Protein AF-A0ABD5V3I2-F1 (afdb_monomer_lite)

Secondary structure (DSSP, 8-state):
-HHHHHHHHHHHHHHHHHHHHHS-TTT-HHHHHHHHHHHHHHHHHHHHHHHHHS--TT----HHHHHHHHHHHHHHHHHHHHHH-TT--THHHHHHHHHHHHHHHHHHHHHHHHHTTTT---TTTTTTT--

Structure (mmCIF, N/CA/C/O backbone):
data_AF-A0ABD5V3I2-F1
#
_entry.id   AF-A0ABD5V3I2-F1
#
loop_
_atom_site.group_PDB
_atom_site.id
_atom_site.type_symbol
_atom_site.label_atom_id
_atom_site.label_alt_id
_atom_site.label_comp_id
_atom_site.label_asym_id
_atom_site.label_entity_id
_atom_site.label_seq_id
_atom_site.pdbx_PDB_ins_code
_atom_site.Cartn_x
_atom_site.Cartn_y
_atom_site.Cartn_z
_atom_site.occupancy
_atom_site.B_iso_or_equiv
_atom_site.auth_seq_id
_atom_site.auth_comp_id
_atom_site.auth_asym_id
_atom_site.auth_atom_id
_atom_site.pdbx_PDB_model_num
ATOM 1 N N . MET A 1 1 ? -17.466 4.411 6.699 1.00 73.69 1 MET A N 1
ATOM 2 C CA . MET A 1 1 ? -16.159 4.109 6.069 1.00 73.69 1 MET A CA 1
ATOM 3 C C . MET A 1 1 ? -15.762 2.648 6.267 1.00 73.69 1 MET A C 1
ATOM 5 O O . MET A 1 1 ? -15.158 2.083 5.368 1.00 73.69 1 MET A O 1
ATOM 9 N N . ARG A 1 2 ? -16.220 1.995 7.345 1.00 77.50 2 ARG A N 1
ATOM 10 C CA . ARG A 1 2 ? -16.151 0.547 7.599 1.00 77.50 2 ARG A CA 1
ATOM 11 C C . ARG A 1 2 ? -16.138 -0.370 6.373 1.00 77.50 2 ARG A C 1
ATOM 13 O O . ARG A 1 2 ? -15.146 -1.046 6.147 1.00 77.50 2 ARG A O 1
ATOM 20 N N . LYS A 1 3 ? -17.212 -0.388 5.568 1.00 84.81 3 LYS A N 1
ATOM 21 C CA . LYS A 1 3 ? -17.324 -1.300 4.409 1.00 84.81 3 LYS A CA 1
ATOM 22 C C . LYS A 1 3 ? -16.188 -1.109 3.403 1.00 84.81 3 LYS A C 1
ATOM 24 O O . LYS A 1 3 ? -15.657 -2.096 2.919 1.00 84.81 3 LYS A O 1
ATOM 29 N N . PHE A 1 4 ? -15.806 0.137 3.128 1.00 85.50 4 PHE A N 1
ATOM 30 C CA . PHE A 1 4 ? -14.703 0.441 2.219 1.00 85.50 4 PHE A CA 1
ATOM 31 C C . PHE A 1 4 ? -13.381 -0.103 2.767 1.00 85.50 4 PHE A C 1
ATOM 33 O O . PHE A 1 4 ? -12.718 -0.872 2.086 1.00 85.50 4 PHE A O 1
ATOM 40 N N . ASN A 1 5 ? -13.054 0.203 4.025 1.00 86.38 5 ASN A N 1
ATOM 41 C CA . ASN A 1 5 ? -11.820 -0.267 4.660 1.00 86.38 5 ASN A CA 1
ATOM 42 C C . ASN A 1 5 ? -11.759 -1.798 4.725 1.00 86.38 5 ASN A C 1
ATOM 44 O O . ASN A 1 5 ? -10.752 -2.395 4.363 1.00 86.38 5 ASN A O 1
ATOM 48 N N . THR A 1 6 ? -12.851 -2.456 5.112 1.00 89.19 6 THR A N 1
ATOM 49 C CA . THR A 1 6 ? -12.896 -3.919 5.167 1.00 89.19 6 THR A CA 1
ATOM 50 C C . THR A 1 6 ? -12.750 -4.548 3.780 1.00 89.19 6 THR A C 1
ATOM 52 O O . THR A 1 6 ? -11.960 -5.473 3.625 1.00 89.19 6 THR A O 1
ATOM 55 N N . VAL A 1 7 ? -13.461 -4.047 2.763 1.00 92.56 7 VAL A N 1
ATOM 56 C 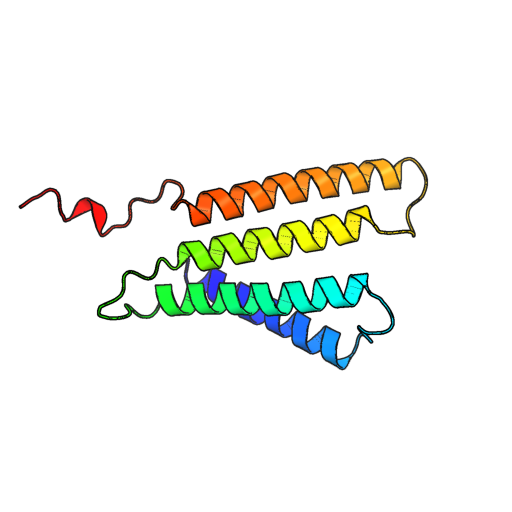CA . VAL A 1 7 ? -13.389 -4.587 1.392 1.00 92.56 7 VAL A CA 1
ATOM 57 C C . VAL A 1 7 ? -12.005 -4.367 0.782 1.00 92.56 7 VAL A C 1
ATOM 59 O O . VAL A 1 7 ? -11.424 -5.315 0.260 1.00 92.56 7 VAL A O 1
ATOM 62 N N . SER A 1 8 ? -11.445 -3.161 0.901 1.00 90.81 8 SER A N 1
ATOM 63 C CA . SER A 1 8 ? -10.089 -2.852 0.432 1.00 90.81 8 SER A CA 1
ATOM 64 C C . SER A 1 8 ? -9.041 -3.708 1.143 1.00 90.81 8 SER A C 1
ATOM 66 O O . SER A 1 8 ? -8.130 -4.226 0.502 1.00 90.81 8 SER A O 1
ATOM 68 N N . GLY A 1 9 ? -9.200 -3.920 2.452 1.00 92.00 9 GLY A N 1
ATOM 69 C CA . GLY A 1 9 ? -8.317 -4.778 3.232 1.00 92.00 9 GLY A CA 1
ATOM 70 C C . GLY A 1 9 ? -8.349 -6.240 2.779 1.00 92.00 9 GLY A C 1
ATOM 71 O O . GLY A 1 9 ? -7.297 -6.831 2.546 1.00 92.00 9 GLY A O 1
ATOM 72 N N . ILE A 1 10 ? -9.544 -6.806 2.569 1.00 94.88 10 ILE A N 1
ATOM 73 C CA . ILE A 1 10 ? -9.712 -8.170 2.036 1.00 94.88 10 ILE A CA 1
ATOM 74 C C . ILE A 1 10 ? -9.098 -8.288 0.638 1.00 94.88 10 ILE A C 1
ATOM 76 O O . ILE A 1 10 ? -8.381 -9.249 0.371 1.00 94.88 10 ILE A O 1
ATOM 80 N N . ALA A 1 11 ? -9.348 -7.318 -0.244 1.00 95.69 11 ALA A N 1
ATOM 81 C CA . ALA A 1 11 ? -8.821 -7.335 -1.606 1.00 95.69 11 ALA A CA 1
ATOM 82 C C . ALA A 1 11 ? -7.284 -7.316 -1.626 1.00 95.69 11 ALA A C 1
ATOM 84 O O . ALA A 1 11 ? -6.667 -8.140 -2.299 1.00 95.69 11 ALA A O 1
ATOM 85 N N . LEU A 1 12 ? -6.660 -6.428 -0.845 1.00 95.12 12 LEU A N 1
ATOM 86 C CA . LEU A 1 12 ? -5.200 -6.326 -0.762 1.00 95.12 12 LEU A CA 1
ATOM 87 C C . LEU A 1 12 ? -4.559 -7.568 -0.138 1.00 95.12 12 LEU A C 1
ATOM 89 O O . LEU A 1 12 ? -3.534 -8.027 -0.635 1.00 95.12 12 LEU A O 1
ATOM 93 N N . LEU A 1 13 ? -5.178 -8.170 0.882 1.00 96.62 13 LEU A N 1
ATOM 94 C CA . LEU A 1 13 ? -4.718 -9.462 1.395 1.00 96.62 13 LEU A CA 1
ATOM 95 C C . LEU A 1 13 ? -4.886 -10.587 0.367 1.00 96.62 13 LEU A C 1
ATOM 97 O O . LEU A 1 13 ? -4.022 -11.453 0.265 1.00 96.62 13 LEU A O 1
ATOM 101 N N . GLY A 1 14 ? -5.957 -10.561 -0.428 1.00 95.44 14 GLY A N 1
ATOM 102 C CA . GLY A 1 14 ? -6.146 -11.481 -1.547 1.00 95.44 14 GLY A CA 1
ATOM 103 C C . GLY A 1 14 ? -5.021 -11.370 -2.577 1.00 95.44 14 GLY A C 1
ATOM 104 O O . GLY A 1 14 ? -4.474 -12.393 -2.994 1.00 95.44 14 GLY A O 1
ATOM 105 N N . PHE A 1 15 ? -4.615 -10.147 -2.933 1.00 93.56 15 PHE A N 1
ATOM 106 C CA . PHE A 1 15 ? -3.452 -9.919 -3.795 1.00 93.56 15 PHE A CA 1
ATOM 107 C C . PHE A 1 15 ? -2.157 -10.393 -3.141 1.00 93.56 15 PHE A C 1
ATOM 109 O O . PHE A 1 15 ? -1.401 -11.115 -3.781 1.00 93.56 15 PHE A O 1
ATOM 116 N N . PHE A 1 16 ? -1.924 -10.064 -1.868 1.00 94.88 16 PHE A N 1
ATOM 117 C CA . PHE A 1 16 ? -0.762 -10.545 -1.119 1.00 94.88 16 PHE A CA 1
ATOM 118 C C . PHE A 1 16 ? -0.636 -12.071 -1.174 1.00 94.88 16 PHE A C 1
ATOM 120 O O . PHE A 1 16 ? 0.425 -12.576 -1.532 1.00 94.88 16 PHE A O 1
ATOM 127 N N . VAL A 1 17 ? -1.715 -12.803 -0.877 1.00 94.94 17 VAL A N 1
ATOM 128 C CA . VAL A 1 17 ? -1.730 -14.272 -0.924 1.00 94.94 17 VAL A CA 1
ATOM 129 C C . VAL A 1 17 ? -1.503 -14.770 -2.348 1.00 94.94 17 VAL A C 1
ATOM 131 O O . VAL A 1 17 ? -0.663 -15.638 -2.558 1.00 94.94 17 VAL A O 1
ATOM 134 N N . SER A 1 18 ? -2.207 -14.204 -3.330 1.00 93.19 18 SER A N 1
ATOM 135 C CA . SER A 1 18 ? -2.093 -14.627 -4.731 1.00 93.19 18 SER A CA 1
ATOM 136 C C . SER A 1 18 ? -0.665 -14.463 -5.245 1.00 93.19 18 SER A C 1
ATOM 138 O O . SER A 1 18 ? -0.079 -15.411 -5.757 1.00 93.19 18 SER A O 1
ATOM 140 N N . PHE A 1 19 ? -0.064 -13.291 -5.054 1.00 90.62 19 PHE A N 1
ATOM 141 C CA . PHE A 1 19 ? 1.307 -13.053 -5.482 1.00 90.62 19 PHE A CA 1
ATOM 142 C C . PHE A 1 19 ? 2.312 -13.854 -4.654 1.00 90.62 19 PHE A C 1
ATOM 144 O O . PHE A 1 19 ? 3.244 -14.377 -5.232 1.00 90.62 19 PHE A O 1
ATOM 151 N N . SER A 1 20 ? 2.101 -14.052 -3.351 1.00 89.38 20 SER A N 1
ATOM 152 C CA . SER A 1 20 ? 3.009 -14.882 -2.539 1.00 89.38 20 SER A CA 1
ATOM 153 C C . SER A 1 20 ? 3.010 -16.359 -2.953 1.00 89.38 20 SER A C 1
ATOM 155 O O . SER A 1 20 ? 4.013 -17.041 -2.771 1.00 89.38 20 SER A O 1
ATOM 157 N N . VAL A 1 21 ? 1.888 -16.868 -3.473 1.00 90.69 21 VAL A N 1
ATOM 158 C CA . VAL A 1 21 ? 1.754 -18.266 -3.915 1.00 90.69 21 VAL A CA 1
ATOM 159 C C . VAL A 1 21 ? 2.200 -18.448 -5.367 1.00 90.69 21 VAL A C 1
ATOM 161 O O . VAL A 1 21 ? 2.794 -19.474 -5.690 1.00 90.69 21 VAL A O 1
ATOM 164 N N . PHE A 1 22 ? 1.901 -17.484 -6.243 1.00 90.25 22 PHE A N 1
ATOM 165 C CA . PHE A 1 22 ? 2.071 -17.642 -7.692 1.00 90.25 22 PHE A CA 1
ATOM 166 C C . PHE A 1 22 ? 3.183 -16.788 -8.312 1.00 90.25 22 PHE A C 1
ATOM 168 O O . PHE A 1 22 ? 3.686 -17.152 -9.371 1.00 90.25 22 PHE A O 1
ATOM 175 N N . GLY A 1 23 ? 3.552 -15.658 -7.711 1.00 79.12 23 GLY A N 1
ATOM 176 C CA . GLY A 1 23 ? 4.597 -14.771 -8.219 1.00 79.12 23 GLY A CA 1
ATOM 177 C C . GLY A 1 23 ? 5.839 -14.922 -7.366 1.00 79.12 23 GLY A C 1
ATOM 178 O O . GLY A 1 23 ? 5.830 -14.436 -6.248 1.00 79.12 23 GLY A O 1
ATOM 179 N N . ASP A 1 24 ? 6.876 -15.601 -7.861 1.00 82.94 24 ASP A N 1
ATOM 180 C CA . ASP A 1 24 ? 8.129 -15.821 -7.125 1.00 82.94 24 ASP A CA 1
ATOM 181 C C . ASP A 1 24 ? 8.720 -14.478 -6.647 1.00 82.94 24 ASP A C 1
ATOM 183 O O . ASP A 1 24 ? 9.379 -13.773 -7.419 1.00 82.94 24 ASP A O 1
ATOM 187 N N . PRO A 1 25 ? 8.486 -14.073 -5.384 1.00 73.31 25 PRO A N 1
ATOM 188 C CA . PRO A 1 25 ? 8.813 -12.726 -4.948 1.00 73.31 25 PRO A CA 1
ATOM 189 C C . PRO A 1 25 ? 10.316 -12.596 -4.690 1.00 73.31 25 PRO A C 1
ATOM 191 O O . PRO A 1 25 ? 10.831 -11.489 -4.590 1.00 73.31 25 PRO A O 1
ATOM 194 N N . PHE A 1 26 ? 11.045 -13.711 -4.603 1.00 77.12 26 PHE A N 1
ATOM 195 C CA . PHE A 1 26 ? 12.488 -13.712 -4.391 1.00 77.12 26 PHE A CA 1
ATOM 196 C C . PHE 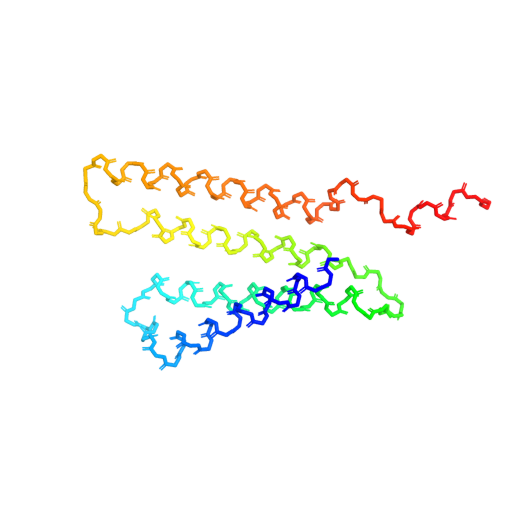A 1 26 ? 13.267 -13.507 -5.691 1.00 77.12 26 PHE A C 1
ATOM 198 O O . PHE A 1 26 ? 14.423 -13.087 -5.639 1.00 77.12 26 PHE A O 1
ATOM 205 N N . ALA A 1 27 ? 12.638 -13.754 -6.843 1.00 84.00 27 ALA A N 1
ATOM 206 C CA . ALA A 1 27 ? 13.224 -13.486 -8.151 1.00 84.00 27 ALA A CA 1
ATOM 207 C C . ALA A 1 27 ? 13.202 -11.989 -8.512 1.00 84.00 27 ALA A C 1
ATOM 209 O O . ALA A 1 27 ? 14.119 -11.502 -9.173 1.00 84.00 27 ALA A O 1
ATOM 210 N N . GLU A 1 28 ? 12.190 -11.245 -8.051 1.00 84.75 28 GLU A N 1
ATOM 211 C CA . GLU A 1 28 ? 11.970 -9.843 -8.421 1.00 84.75 28 GLU A CA 1
ATOM 212 C C . GLU A 1 28 ? 11.814 -8.935 -7.184 1.00 84.75 28 GLU A C 1
ATOM 214 O O . GLU A 1 28 ? 10.750 -8.899 -6.560 1.00 84.75 28 GLU A O 1
ATOM 219 N N . PRO A 1 29 ? 12.831 -8.120 -6.837 1.00 83.88 29 PRO A N 1
ATOM 220 C CA . PRO A 1 29 ? 12.791 -7.263 -5.647 1.00 83.88 29 PRO A CA 1
ATOM 221 C C . PRO A 1 29 ? 11.618 -6.271 -5.624 1.00 83.88 29 PRO A C 1
ATOM 223 O O . PRO A 1 29 ? 11.074 -5.978 -4.559 1.00 83.88 29 PRO A O 1
ATOM 226 N N . LEU A 1 30 ? 11.204 -5.756 -6.789 1.00 86.19 30 LEU A N 1
ATOM 227 C CA . LEU A 1 30 ? 10.048 -4.857 -6.901 1.00 86.19 30 LEU A CA 1
ATOM 228 C C . LEU A 1 30 ? 8.736 -5.577 -6.580 1.00 86.19 30 LEU A C 1
ATOM 230 O O . LEU A 1 30 ? 7.878 -5.010 -5.898 1.00 86.19 30 LEU A O 1
ATOM 234 N N . LEU A 1 31 ? 8.604 -6.831 -7.020 1.00 86.69 31 LEU A N 1
ATOM 235 C CA . LEU A 1 31 ? 7.459 -7.667 -6.696 1.00 86.69 31 LEU A CA 1
ATOM 236 C C . LEU A 1 31 ? 7.419 -7.950 -5.191 1.00 86.69 31 LEU A C 1
ATOM 238 O O . LEU A 1 31 ? 6.372 -7.764 -4.580 1.00 86.69 31 LEU A O 1
ATOM 242 N N . ALA A 1 32 ? 8.552 -8.287 -4.562 1.00 88.19 32 ALA A N 1
ATOM 243 C CA . ALA A 1 32 ? 8.619 -8.466 -3.107 1.00 88.19 32 ALA A CA 1
ATOM 244 C C . ALA A 1 32 ? 8.119 -7.235 -2.336 1.00 88.19 32 ALA A C 1
ATOM 246 O O . ALA A 1 32 ? 7.319 -7.364 -1.407 1.00 88.19 32 ALA A O 1
ATOM 247 N N . VAL A 1 33 ? 8.560 -6.034 -2.731 1.00 89.12 33 VAL A N 1
ATOM 248 C CA . VAL A 1 33 ? 8.134 -4.775 -2.100 1.00 89.12 33 VAL A CA 1
ATOM 249 C C . VAL A 1 33 ? 6.628 -4.564 -2.255 1.00 89.12 33 VAL A C 1
ATOM 251 O O . VAL A 1 33 ? 5.964 -4.229 -1.274 1.00 89.12 33 VAL A O 1
ATOM 254 N N . LEU A 1 34 ? 6.073 -4.795 -3.449 1.00 90.38 34 LEU A N 1
ATOM 255 C CA . LEU A 1 34 ? 4.631 -4.688 -3.699 1.00 90.38 34 LEU A CA 1
ATOM 256 C C . LEU A 1 34 ? 3.826 -5.692 -2.876 1.00 90.38 34 LEU A C 1
ATOM 258 O O . LEU A 1 34 ? 2.831 -5.323 -2.256 1.00 90.38 34 LEU A O 1
ATOM 262 N N . VAL A 1 35 ? 4.272 -6.945 -2.831 1.00 92.31 35 VAL A N 1
ATOM 263 C CA . VAL A 1 35 ? 3.622 -8.011 -2.064 1.00 92.31 35 VAL A CA 1
ATOM 264 C C . VAL A 1 35 ? 3.586 -7.640 -0.585 1.00 92.31 35 VAL A C 1
ATOM 266 O O . VAL A 1 35 ? 2.511 -7.613 0.017 1.00 92.31 35 VAL A O 1
ATOM 269 N N . LEU A 1 36 ? 4.723 -7.255 -0.004 1.00 93.12 36 LEU A N 1
ATOM 270 C CA . LEU A 1 36 ? 4.786 -6.819 1.392 1.00 93.12 36 LEU A CA 1
ATOM 271 C C . LEU A 1 36 ? 3.918 -5.581 1.651 1.00 93.12 36 LEU A C 1
ATOM 273 O O . LEU A 1 36 ? 3.232 -5.518 2.675 1.00 93.12 36 LEU A O 1
ATOM 277 N N . ALA A 1 37 ? 3.894 -4.623 0.720 1.00 94.25 37 ALA A N 1
ATOM 278 C CA . ALA A 1 37 ? 3.047 -3.441 0.821 1.00 94.25 37 ALA A CA 1
ATOM 279 C C . ALA A 1 37 ? 1.553 -3.795 0.802 1.00 94.25 37 ALA A C 1
ATOM 281 O O . ALA A 1 37 ? 0.802 -3.264 1.620 1.00 94.25 37 ALA A O 1
ATOM 282 N N . PHE A 1 38 ? 1.116 -4.719 -0.059 1.00 93.50 38 PHE A N 1
ATOM 283 C CA . PHE A 1 38 ? -0.266 -5.208 -0.083 1.00 93.50 38 PHE A CA 1
ATOM 284 C C . PHE A 1 38 ? -0.639 -5.941 1.203 1.00 93.50 38 PHE A C 1
ATOM 286 O O . PHE A 1 38 ? -1.714 -5.695 1.747 1.00 93.50 38 PHE A O 1
ATOM 293 N N . GLY A 1 39 ? 0.253 -6.784 1.727 1.00 95.19 39 GLY A N 1
ATOM 294 C CA . GLY A 1 39 ? 0.036 -7.475 2.997 1.00 95.19 39 GLY A CA 1
ATOM 295 C C . GLY A 1 39 ? -0.144 -6.491 4.154 1.00 95.19 39 GLY A C 1
ATOM 296 O O . GLY A 1 39 ? -1.144 -6.536 4.874 1.00 95.19 39 GLY A O 1
ATOM 297 N N . LEU A 1 40 ? 0.791 -5.547 4.292 1.00 96.25 40 LEU A N 1
ATOM 298 C CA . LEU A 1 40 ? 0.775 -4.550 5.361 1.00 96.25 40 LEU A CA 1
ATOM 299 C C . LEU A 1 40 ? -0.420 -3.597 5.239 1.00 96.25 40 LEU A C 1
ATOM 301 O O . LEU A 1 40 ? -1.155 -3.398 6.206 1.00 96.25 40 LEU A O 1
ATOM 305 N N . ALA A 1 41 ? -0.652 -3.028 4.056 1.00 94.75 41 ALA A N 1
ATOM 306 C CA . ALA A 1 41 ? -1.778 -2.128 3.839 1.00 94.75 41 ALA A CA 1
ATOM 307 C C . ALA A 1 41 ? -3.125 -2.846 3.972 1.00 94.75 41 ALA A C 1
ATOM 309 O O . ALA A 1 41 ? -4.057 -2.284 4.544 1.00 94.75 41 ALA A O 1
ATOM 310 N N . GLY A 1 42 ? -3.227 -4.094 3.506 1.00 94.12 42 GLY A N 1
ATOM 311 C CA . GLY A 1 42 ? -4.420 -4.920 3.663 1.00 94.12 42 GLY A CA 1
ATOM 312 C C . GLY A 1 42 ? -4.767 -5.159 5.131 1.00 94.12 42 GLY A C 1
ATOM 313 O O . GLY A 1 42 ? -5.912 -4.950 5.541 1.00 94.12 42 GLY A O 1
ATOM 314 N N . ALA A 1 43 ? -3.765 -5.499 5.948 1.00 94.94 43 ALA A N 1
ATOM 315 C CA . ALA A 1 43 ? -3.925 -5.653 7.391 1.00 94.94 43 ALA A CA 1
ATOM 316 C C . ALA A 1 43 ? -4.353 -4.341 8.070 1.00 94.94 43 ALA A C 1
ATOM 318 O O . ALA A 1 43 ? -5.285 -4.339 8.873 1.00 94.94 43 ALA A O 1
ATOM 319 N N . LEU A 1 44 ? -3.731 -3.212 7.716 1.00 93.69 44 LEU A N 1
ATOM 320 C CA . LEU A 1 44 ? -4.078 -1.896 8.264 1.00 93.69 44 LEU A CA 1
ATOM 321 C C . LEU A 1 44 ? -5.503 -1.463 7.880 1.00 93.69 44 LEU A C 1
ATOM 323 O O . LEU A 1 44 ? -6.254 -0.996 8.735 1.00 93.69 44 LEU A O 1
ATOM 327 N N . PHE A 1 45 ? -5.923 -1.668 6.630 1.00 93.25 45 PHE A N 1
ATOM 328 C CA . PHE A 1 45 ? -7.297 -1.396 6.206 1.00 93.25 45 PHE A CA 1
ATOM 329 C C . PHE A 1 45 ? -8.314 -2.271 6.949 1.00 93.25 45 PHE A C 1
ATOM 331 O O . PHE A 1 45 ? -9.333 -1.761 7.420 1.00 93.25 45 PHE A O 1
ATOM 338 N N . LEU A 1 46 ? -8.029 -3.565 7.124 1.00 91.88 46 LEU A N 1
ATOM 339 C CA . LEU A 1 46 ? -8.876 -4.455 7.920 1.00 91.88 46 LEU A CA 1
ATOM 340 C C . LEU A 1 46 ? -8.964 -4.014 9.380 1.00 91.88 46 LEU A C 1
ATOM 342 O O . LEU A 1 46 ? -10.070 -3.932 9.908 1.00 91.88 46 LEU A O 1
ATOM 346 N N . LEU A 1 47 ? -7.833 -3.686 10.011 1.00 90.19 47 LEU A N 1
ATOM 347 C CA . LEU A 1 47 ? -7.796 -3.170 11.379 1.00 90.19 47 LEU A CA 1
ATOM 348 C C . LEU A 1 47 ? -8.625 -1.891 11.503 1.00 90.19 47 LEU A C 1
ATOM 350 O O . LEU A 1 47 ? -9.485 -1.813 12.375 1.00 90.19 47 LEU A O 1
ATOM 354 N N . GLY A 1 48 ? -8.457 -0.934 10.587 1.00 86.12 48 GLY A N 1
ATOM 355 C CA . GLY A 1 48 ? -9.276 0.277 10.548 1.00 86.12 48 GLY A CA 1
ATOM 356 C C . GLY A 1 48 ? -10.772 -0.026 10.408 1.00 86.12 48 GLY A C 1
ATOM 357 O O . GLY A 1 48 ? -11.591 0.579 11.091 1.00 86.12 48 GLY A O 1
ATOM 358 N N . GLY A 1 49 ? -11.154 -0.989 9.564 1.00 85.75 49 GLY A N 1
ATOM 359 C CA . GLY A 1 49 ? -12.552 -1.412 9.414 1.00 85.75 49 GLY A CA 1
ATOM 360 C C . GLY A 1 49 ? -13.120 -2.142 10.639 1.00 85.75 49 GLY A C 1
ATOM 361 O O . GLY A 1 49 ? -14.294 -1.969 10.964 1.00 85.75 49 GLY A O 1
ATOM 362 N N . LEU A 1 50 ? -12.304 -2.942 11.330 1.00 86.50 50 LEU A N 1
ATOM 363 C CA . LEU A 1 50 ? -12.685 -3.626 12.567 1.00 86.50 50 LEU A CA 1
ATOM 364 C C . LEU A 1 50 ? -12.849 -2.631 13.717 1.00 86.50 50 LEU A C 1
ATOM 366 O O . LEU A 1 50 ? -13.863 -2.680 14.401 1.00 86.50 50 LEU A O 1
ATOM 370 N N . ILE A 1 51 ? -11.915 -1.695 13.884 1.00 83.69 51 ILE A N 1
ATOM 371 C CA . ILE A 1 51 ? -11.967 -0.665 14.932 1.00 83.69 51 ILE A CA 1
ATOM 372 C C . ILE A 1 51 ? -13.152 0.291 14.709 1.00 83.69 51 ILE A C 1
ATOM 374 O O . ILE A 1 51 ? -13.842 0.634 15.660 1.00 83.69 51 ILE A O 1
ATOM 378 N N . ASP A 1 52 ? -13.465 0.660 13.460 1.00 79.50 52 ASP A N 1
ATOM 379 C CA . ASP A 1 52 ? -14.695 1.415 13.128 1.00 79.50 52 ASP A CA 1
ATOM 380 C C . ASP A 1 52 ? -15.972 0.586 13.411 1.00 79.50 52 ASP A C 1
ATOM 382 O O . ASP A 1 52 ? -17.061 1.118 13.610 1.00 79.50 52 ASP A O 1
ATOM 386 N N . GLY A 1 53 ? -15.865 -0.748 13.410 1.00 74.00 53 GLY A N 1
ATOM 387 C CA . GLY A 1 53 ? -16.979 -1.670 13.635 1.00 74.00 53 GLY A CA 1
ATOM 388 C C . GLY A 1 53 ? -17.213 -2.084 15.087 1.00 74.00 53 GLY A C 1
ATOM 389 O O . GLY A 1 53 ? -18.340 -2.449 15.422 1.00 74.00 53 GLY A O 1
ATOM 390 N N . PHE A 1 54 ? -16.177 -2.037 15.921 1.00 72.69 54 PHE A N 1
ATOM 391 C CA . PHE A 1 54 ? -16.200 -2.420 17.325 1.00 72.69 54 PHE A CA 1
ATOM 392 C C . PHE A 1 54 ? -15.672 -1.249 18.149 1.00 72.69 54 PHE A C 1
ATOM 394 O O . PHE A 1 54 ? -14.484 -0.942 18.100 1.00 72.69 54 PHE A O 1
ATOM 401 N N . SER A 1 55 ? -16.546 -0.607 18.929 1.00 61.09 55 SER A N 1
ATOM 402 C CA . SER A 1 55 ? -16.100 0.346 19.946 1.00 61.09 55 SER A CA 1
ATOM 403 C C . SER A 1 55 ? -15.247 -0.423 20.958 1.00 61.09 55 SER A C 1
ATOM 405 O O . SER A 1 55 ? -15.767 -1.186 21.773 1.00 61.09 55 SER A O 1
ATOM 407 N N . LEU A 1 56 ? -13.922 -0.308 20.840 1.00 61.97 56 LEU A N 1
ATOM 408 C CA . LEU A 1 56 ? -12.975 -0.906 21.774 1.00 61.97 56 LEU A CA 1
ATOM 409 C C . LEU A 1 56 ? -13.097 -0.142 23.094 1.00 61.97 56 LEU A C 1
ATOM 411 O O . LEU A 1 56 ? -12.497 0.916 23.282 1.00 61.97 56 LEU A O 1
ATOM 415 N N . ALA A 1 57 ? -13.948 -0.661 23.978 1.00 51.22 57 ALA A N 1
ATOM 416 C CA . ALA A 1 57 ? -14.244 -0.088 25.281 1.00 51.22 57 ALA A CA 1
ATOM 417 C C . ALA A 1 57 ? -12.942 0.189 26.057 1.00 51.22 57 ALA A C 1
ATOM 419 O O . ALA A 1 57 ? -12.241 -0.733 26.466 1.00 51.22 57 ALA A O 1
ATOM 420 N N . GLY A 1 58 ? -12.614 1.473 26.229 1.00 54.41 58 GLY A N 1
ATOM 421 C CA . GLY A 1 58 ? -11.516 1.949 27.078 1.00 54.41 58 GLY A CA 1
ATOM 422 C C . GLY A 1 58 ? -10.302 2.544 26.357 1.00 54.41 58 GLY A C 1
ATOM 423 O O . GLY A 1 58 ? -9.570 3.304 26.983 1.00 54.41 58 GLY A O 1
ATOM 424 N N . TYR A 1 59 ? -10.104 2.296 25.056 1.00 57.78 59 TYR A N 1
ATOM 425 C CA . TYR A 1 59 ? -8.999 2.892 24.290 1.00 57.78 59 TYR A CA 1
ATOM 426 C C . TYR A 1 59 ? -9.526 3.641 23.062 1.00 57.78 59 TYR A C 1
ATOM 428 O O . TYR A 1 59 ? -10.131 3.047 22.171 1.00 57.78 59 TYR A O 1
ATOM 436 N N . ARG A 1 60 ? -9.261 4.957 22.994 1.00 61.88 60 ARG A N 1
ATOM 437 C CA . ARG A 1 60 ? -9.558 5.814 21.829 1.00 61.88 60 ARG A CA 1
ATOM 438 C C . ARG A 1 60 ? -8.596 5.475 20.682 1.00 61.88 60 ARG A C 1
ATOM 440 O O . ARG A 1 60 ? -7.636 6.193 20.416 1.00 61.88 60 ARG A O 1
ATOM 447 N N . VAL A 1 61 ? -8.802 4.326 20.043 1.00 71.12 61 VAL A N 1
ATOM 448 C CA . VAL A 1 61 ? -8.021 3.925 18.873 1.00 71.12 61 VAL A CA 1
ATOM 449 C C . VAL A 1 61 ? -8.645 4.556 17.632 1.00 71.12 61 VAL A C 1
ATOM 451 O O . VAL A 1 61 ? -9.733 4.189 17.197 1.00 71.12 61 VAL A O 1
ATOM 454 N N . HIS A 1 62 ? -7.939 5.518 17.051 1.00 83.00 62 HIS A N 1
ATOM 455 C CA . HIS A 1 62 ? -8.396 6.262 15.885 1.00 83.00 62 HIS A CA 1
ATOM 456 C C . HIS A 1 62 ? -8.292 5.408 14.611 1.00 83.00 62 HIS A C 1
ATOM 458 O O . HIS A 1 62 ? -7.226 5.288 14.003 1.00 83.00 62 HIS A O 1
ATOM 464 N N . TRP A 1 63 ? -9.408 4.809 14.186 1.00 81.25 63 TRP A N 1
ATOM 465 C CA . TRP A 1 63 ? -9.489 3.929 13.007 1.00 81.25 63 TRP A CA 1
ATOM 466 C C . TRP A 1 63 ? -8.940 4.570 11.718 1.00 81.25 63 TRP A C 1
ATOM 468 O O . TRP A 1 63 ? -8.410 3.879 10.842 1.00 81.25 63 TRP A O 1
ATOM 478 N N . TYR A 1 64 ? -9.050 5.896 11.599 1.00 82.62 64 TYR A N 1
ATOM 479 C CA . TYR A 1 64 ? -8.605 6.660 10.437 1.00 82.62 64 TYR A CA 1
ATOM 480 C C . TYR A 1 64 ? -7.081 6.690 10.291 1.00 82.62 64 TYR A C 1
ATOM 482 O O . TYR A 1 64 ? -6.595 6.819 9.170 1.00 82.62 64 TYR A O 1
ATOM 490 N N . VAL A 1 65 ? -6.327 6.501 11.382 1.00 86.62 65 VAL A N 1
ATOM 491 C CA . VAL A 1 65 ? -4.860 6.422 11.341 1.00 86.62 65 VAL A CA 1
ATOM 492 C C . VAL A 1 65 ? -4.443 5.206 10.524 1.00 86.62 65 VAL A C 1
ATOM 494 O O . VAL A 1 65 ? -3.664 5.332 9.586 1.00 86.62 65 VAL A O 1
ATOM 497 N N . PHE A 1 66 ? -5.049 4.049 10.793 1.00 89.31 66 PHE A N 1
ATOM 498 C CA . PHE A 1 66 ? -4.776 2.819 10.048 1.00 89.31 66 PHE A CA 1
ATOM 499 C C . PHE A 1 66 ? -5.160 2.950 8.573 1.00 89.31 66 PHE A C 1
ATOM 501 O O . PHE A 1 66 ? -4.382 2.588 7.693 1.00 89.31 66 PHE A O 1
ATOM 508 N N . SER A 1 67 ? -6.335 3.523 8.299 1.00 87.06 67 SER A N 1
ATOM 509 C CA . SER A 1 67 ? -6.810 3.767 6.933 1.00 87.06 67 SER A CA 1
ATOM 510 C C . SER A 1 67 ? -5.889 4.716 6.159 1.00 87.06 67 SER A C 1
ATOM 512 O O . SER A 1 67 ? -5.594 4.479 4.987 1.00 87.06 67 SER A O 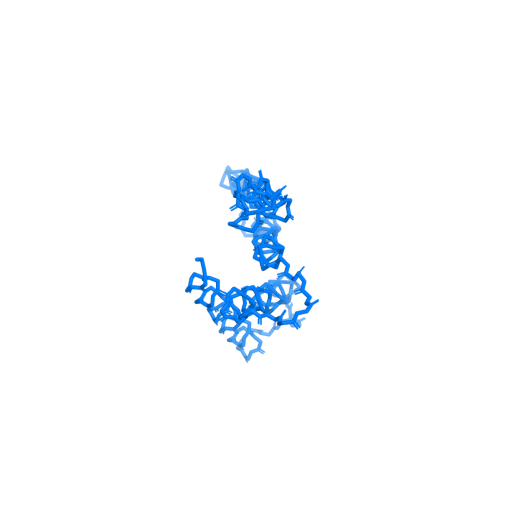1
ATOM 514 N N . GLY A 1 68 ? -5.423 5.786 6.807 1.00 88.44 68 GLY A N 1
ATOM 515 C CA . GLY A 1 68 ? -4.516 6.760 6.212 1.00 88.44 68 GLY A CA 1
ATOM 516 C C . GLY A 1 68 ? -3.134 6.170 5.940 1.00 88.44 68 GLY A C 1
ATOM 517 O O . GLY A 1 68 ? -2.624 6.289 4.827 1.00 88.44 68 GLY A O 1
ATOM 518 N N . SER A 1 69 ? -2.564 5.443 6.906 1.00 92.12 69 SER A N 1
ATOM 519 C CA . SER A 1 69 ? -1.290 4.739 6.728 1.00 92.12 69 SER A CA 1
ATOM 520 C C . SER A 1 69 ? -1.356 3.711 5.599 1.00 92.12 69 SER A C 1
ATOM 522 O O . SER A 1 69 ? -0.465 3.683 4.754 1.00 92.12 69 SER A O 1
ATOM 524 N N . ALA A 1 70 ? -2.428 2.915 5.527 1.00 91.69 70 ALA A N 1
ATOM 525 C CA . ALA A 1 70 ? -2.623 1.949 4.449 1.00 91.69 70 ALA A CA 1
ATOM 526 C C . ALA A 1 70 ? -2.676 2.626 3.070 1.00 91.69 70 ALA A C 1
ATOM 528 O O . ALA A 1 70 ? -2.021 2.180 2.129 1.00 91.69 70 ALA A O 1
ATOM 529 N N . THR A 1 71 ? -3.401 3.744 2.973 1.00 90.88 71 THR A N 1
ATOM 530 C CA . THR A 1 71 ? -3.523 4.546 1.746 1.00 90.88 71 THR A CA 1
ATOM 531 C C . THR A 1 71 ? -2.163 5.075 1.286 1.00 90.88 71 THR A C 1
ATOM 533 O O . THR A 1 71 ? -1.815 4.934 0.113 1.00 90.88 71 THR A O 1
ATOM 536 N N . ALA A 1 72 ? -1.362 5.617 2.209 1.00 91.88 72 ALA A N 1
ATOM 537 C CA . ALA A 1 72 ? -0.016 6.093 1.901 1.00 91.88 72 ALA A CA 1
ATOM 538 C C . ALA A 1 72 ? 0.907 4.951 1.445 1.00 91.88 72 ALA A C 1
ATOM 540 O O . ALA A 1 72 ? 1.613 5.099 0.451 1.00 91.88 72 ALA A O 1
ATOM 541 N N . ILE A 1 73 ? 0.875 3.797 2.122 1.00 93.56 73 ILE A N 1
ATOM 542 C CA . ILE A 1 73 ? 1.714 2.634 1.787 1.00 93.56 73 ILE A CA 1
ATOM 543 C C . ILE A 1 73 ? 1.409 2.114 0.376 1.00 93.56 73 ILE A C 1
ATOM 545 O O . ILE A 1 73 ? 2.334 1.909 -0.412 1.00 93.56 73 ILE A O 1
ATOM 549 N N . VAL A 1 74 ? 0.132 1.934 0.023 1.00 91.06 74 VAL A N 1
ATOM 550 C CA . VAL A 1 74 ? -0.261 1.463 -1.320 1.00 91.06 74 VAL A CA 1
ATOM 551 C C . VAL A 1 74 ? 0.133 2.479 -2.386 1.00 91.06 74 VAL A C 1
ATOM 553 O O . VAL A 1 74 ? 0.746 2.120 -3.387 1.00 91.06 74 VAL A O 1
ATOM 556 N N . GLY A 1 75 ? -0.174 3.757 -2.166 1.00 90.38 75 GLY A N 1
ATOM 557 C CA . GLY A 1 75 ? 0.149 4.800 -3.133 1.00 90.38 75 GLY A CA 1
ATOM 558 C C . GLY A 1 75 ? 1.648 4.939 -3.377 1.00 90.38 75 GLY A C 1
ATOM 559 O O . GLY A 1 75 ? 2.076 5.003 -4.528 1.00 90.38 75 GLY A O 1
ATOM 560 N N . LEU A 1 76 ? 2.458 4.939 -2.316 1.00 90.94 76 LEU A N 1
ATOM 561 C CA . LEU A 1 76 ? 3.913 5.037 -2.428 1.00 90.94 76 LEU A CA 1
ATOM 562 C C . LEU A 1 76 ? 4.520 3.796 -3.085 1.00 90.94 76 LEU A C 1
ATOM 564 O O . LEU A 1 76 ? 5.338 3.947 -3.986 1.00 90.94 76 LEU A O 1
ATOM 568 N N . SER A 1 77 ? 4.100 2.591 -2.691 1.00 90.56 77 SER A N 1
ATOM 569 C CA . SER A 1 77 ? 4.624 1.348 -3.279 1.00 90.56 77 SER A CA 1
ATOM 570 C C . SER A 1 77 ? 4.333 1.254 -4.778 1.00 90.56 77 SER A C 1
ATOM 572 O O . SER A 1 77 ? 5.264 1.062 -5.554 1.00 90.56 77 SER A O 1
ATOM 574 N N . LEU A 1 78 ? 3.091 1.507 -5.207 1.00 88.50 78 LEU A N 1
ATOM 575 C CA . LEU A 1 78 ? 2.736 1.537 -6.631 1.00 88.50 78 LEU A CA 1
ATOM 576 C C . LEU A 1 78 ? 3.515 2.609 -7.399 1.00 88.50 78 LEU A C 1
ATOM 578 O O . LEU A 1 78 ? 3.951 2.376 -8.523 1.00 88.50 78 LEU A O 1
ATOM 582 N N . SER A 1 79 ? 3.717 3.777 -6.791 1.00 91.38 79 SER A N 1
ATOM 583 C CA . SER A 1 79 ? 4.469 4.863 -7.424 1.00 91.38 79 SER A CA 1
ATOM 584 C C . SER A 1 79 ? 5.944 4.513 -7.593 1.00 91.38 79 SER A C 1
ATOM 586 O O . SER A 1 79 ? 6.516 4.787 -8.641 1.00 91.38 79 SER A O 1
ATOM 588 N N . VAL A 1 80 ? 6.559 3.873 -6.597 1.00 89.62 80 VAL A N 1
ATOM 589 C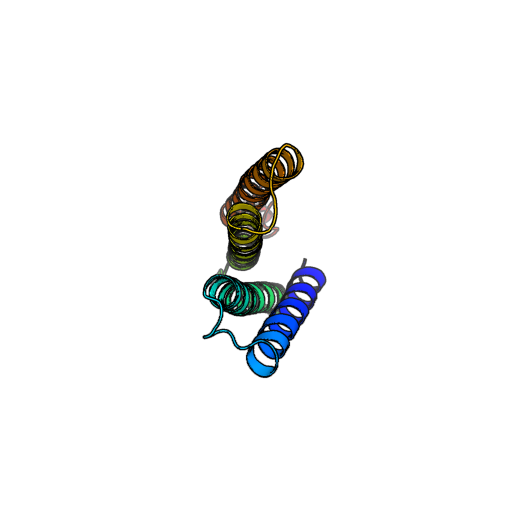 CA . VAL A 1 80 ? 7.943 3.392 -6.693 1.00 89.62 80 VAL A CA 1
ATOM 590 C C . VAL A 1 80 ? 8.067 2.335 -7.789 1.00 89.62 80 VAL A C 1
ATOM 592 O O . VAL A 1 80 ? 8.985 2.425 -8.600 1.00 89.62 80 VAL A O 1
ATOM 595 N N . SER A 1 81 ? 7.126 1.391 -7.874 1.00 87.31 81 SER A N 1
ATOM 596 C CA . SER A 1 81 ? 7.113 0.380 -8.938 1.00 87.31 81 SER A CA 1
ATOM 597 C C . SER A 1 81 ? 7.000 1.005 -10.327 1.00 87.31 81 SER A C 1
ATOM 599 O O . SER A 1 81 ? 7.812 0.703 -11.192 1.00 87.31 81 SER A O 1
ATOM 601 N N . LEU A 1 82 ? 6.070 1.945 -10.524 1.00 86.06 82 LEU A N 1
ATOM 602 C CA . LEU A 1 82 ? 5.923 2.666 -11.795 1.00 86.06 82 LEU A CA 1
ATOM 603 C C . LEU A 1 82 ? 7.155 3.508 -12.146 1.00 86.06 82 LEU A C 1
ATOM 605 O O . LEU A 1 82 ? 7.490 3.666 -13.316 1.00 86.06 82 LEU A O 1
ATOM 609 N N . PHE A 1 83 ? 7.822 4.079 -11.143 1.00 86.44 83 PHE A N 1
ATOM 610 C CA . PHE A 1 83 ? 8.999 4.914 -11.356 1.00 86.44 83 PHE A CA 1
ATOM 611 C C . PHE A 1 83 ? 10.227 4.098 -11.779 1.00 86.44 83 PHE A C 1
ATOM 613 O O . PHE A 1 83 ? 11.036 4.575 -12.578 1.00 86.44 83 PHE A O 1
ATOM 620 N N . LEU A 1 84 ? 10.361 2.885 -11.238 1.00 84.06 84 LEU A N 1
ATOM 621 C CA . LEU A 1 84 ? 11.493 1.985 -11.461 1.00 84.06 84 LEU A CA 1
ATOM 622 C C . LEU A 1 84 ? 11.279 0.995 -12.613 1.00 84.06 84 LEU A C 1
ATOM 624 O O . LEU A 1 84 ? 12.184 0.215 -12.894 1.00 84.06 84 LEU A O 1
ATOM 628 N N . GLU A 1 85 ? 10.125 1.038 -13.278 1.00 80.25 85 GLU A N 1
ATOM 629 C CA . GLU A 1 85 ? 9.777 0.152 -14.387 1.00 80.25 85 GLU A CA 1
ATOM 630 C C . GLU A 1 85 ? 10.790 0.285 -15.548 1.00 80.25 85 GLU A C 1
ATOM 632 O O . GLU A 1 85 ? 10.860 1.341 -16.191 1.00 80.25 85 GLU A O 1
ATOM 637 N N . PRO A 1 86 ? 11.594 -0.759 -15.833 1.00 67.75 86 PRO A N 1
ATOM 638 C CA . PRO A 1 86 ? 12.692 -0.686 -16.797 1.00 67.75 86 PRO A CA 1
ATOM 639 C C . PRO A 1 86 ? 12.237 -0.871 -18.249 1.00 67.75 86 PRO A C 1
ATOM 641 O O . PRO A 1 86 ? 13.020 -0.649 -19.166 1.00 67.75 86 PRO A O 1
ATOM 644 N N . SER A 1 87 ? 10.989 -1.289 -18.475 1.00 71.56 87 SER A N 1
ATOM 645 C CA . SER A 1 87 ? 10.456 -1.624 -19.803 1.00 71.56 87 SER A CA 1
ATOM 646 C C . SER A 1 87 ? 10.006 -0.410 -20.631 1.00 71.56 87 SER A C 1
ATOM 648 O O . SER A 1 87 ? 9.560 -0.561 -21.769 1.00 71.56 87 SER A O 1
ATOM 650 N N . LEU A 1 88 ? 10.113 0.800 -20.077 1.00 71.31 88 LEU A N 1
ATOM 651 C CA . LEU A 1 88 ? 9.611 2.026 -20.684 1.00 71.31 88 LEU A CA 1
ATOM 652 C C . LEU A 1 88 ? 10.767 2.923 -21.124 1.00 71.31 88 LEU A C 1
ATOM 654 O O . LEU A 1 88 ? 11.491 3.458 -20.286 1.00 71.31 88 LEU A O 1
ATOM 658 N N . ASP A 1 89 ? 10.852 3.177 -22.430 1.00 76.62 89 ASP A N 1
ATOM 659 C CA . ASP A 1 89 ? 11.806 4.118 -23.021 1.00 76.62 89 ASP A CA 1
ATOM 660 C C . ASP A 1 89 ? 11.114 5.308 -23.710 1.00 76.62 89 ASP A C 1
ATOM 662 O O . ASP A 1 89 ? 9.966 5.248 -24.161 1.00 76.62 89 ASP A O 1
ATOM 666 N N . GLY A 1 90 ? 11.831 6.433 -23.788 1.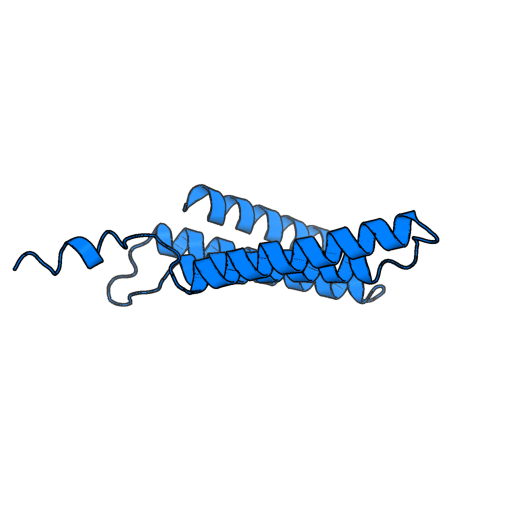00 81.62 90 GLY A N 1
ATOM 667 C CA . GLY A 1 90 ? 11.396 7.638 -24.499 1.00 81.62 90 GLY A CA 1
ATOM 668 C C . GLY A 1 90 ? 10.312 8.458 -23.784 1.00 81.62 90 GLY A C 1
ATOM 669 O O . GLY A 1 90 ? 10.255 8.538 -22.557 1.00 81.62 90 GLY A O 1
ATOM 670 N N . ALA A 1 91 ? 9.452 9.124 -24.562 1.00 80.81 91 ALA A N 1
ATOM 671 C CA . ALA A 1 91 ? 8.443 10.054 -24.038 1.00 80.81 91 ALA A CA 1
ATOM 672 C C . ALA A 1 91 ? 7.397 9.378 -23.126 1.00 80.81 91 ALA A C 1
ATOM 674 O O . ALA A 1 91 ? 6.913 10.001 -22.179 1.00 80.81 91 ALA A O 1
ATOM 675 N N . GLY A 1 92 ? 7.087 8.098 -23.367 1.00 81.06 92 GLY A N 1
ATOM 676 C CA . GLY A 1 92 ? 6.173 7.318 -22.526 1.00 81.06 92 GLY A CA 1
ATOM 677 C C . GLY A 1 92 ? 6.711 7.105 -21.109 1.00 81.06 92 GLY A C 1
ATOM 678 O O . GLY A 1 92 ? 5.965 7.243 -20.140 1.00 81.06 92 GLY A O 1
ATOM 679 N N . ALA A 1 93 ? 8.020 6.878 -20.974 1.00 85.12 93 ALA A N 1
ATOM 680 C CA . ALA A 1 93 ? 8.682 6.731 -19.679 1.00 85.12 93 ALA A CA 1
ATOM 681 C C . ALA A 1 93 ? 8.606 8.019 -18.847 1.00 85.12 93 ALA A C 1
ATOM 683 O O . ALA A 1 93 ? 8.321 7.985 -17.651 1.00 85.12 93 ALA A O 1
ATOM 684 N N . VAL A 1 94 ? 8.815 9.174 -19.489 1.00 85.94 94 VAL A N 1
ATOM 685 C CA . VAL A 1 94 ? 8.716 10.485 -18.829 1.00 85.94 94 VAL A CA 1
ATOM 686 C C . VAL A 1 94 ? 7.297 10.722 -18.316 1.00 85.94 94 VAL A C 1
ATOM 688 O O . VAL A 1 94 ? 7.123 11.107 -17.161 1.00 85.94 94 VAL A O 1
ATOM 691 N N . PHE A 1 95 ? 6.283 10.442 -19.139 1.00 87.81 95 PHE A N 1
ATOM 692 C CA . PHE A 1 95 ? 4.884 10.564 -18.732 1.00 87.81 95 PHE A CA 1
ATOM 693 C C . PHE A 1 95 ? 4.557 9.668 -17.528 1.00 87.81 95 PHE A C 1
ATOM 695 O O . PHE A 1 95 ? 3.999 10.147 -16.541 1.00 87.81 95 PHE A O 1
ATOM 702 N N . ILE A 1 96 ? 4.961 8.396 -17.561 1.00 87.62 96 ILE A N 1
ATOM 703 C CA . ILE A 1 96 ? 4.684 7.443 -16.477 1.00 87.62 96 ILE A CA 1
ATOM 704 C C . ILE A 1 96 ? 5.392 7.841 -15.180 1.00 87.62 96 ILE A C 1
ATOM 706 O O . ILE A 1 96 ? 4.791 7.762 -14.111 1.00 87.62 96 ILE A O 1
ATOM 710 N N . ARG A 1 97 ? 6.616 8.372 -15.251 1.00 88.25 97 ARG A N 1
ATOM 711 C CA . ARG A 1 97 ? 7.315 8.905 -14.070 1.00 88.25 97 ARG A CA 1
ATOM 712 C C . ARG A 1 97 ? 6.617 10.127 -13.476 1.00 88.25 97 ARG A C 1
ATOM 714 O O . ARG A 1 97 ? 6.547 10.241 -12.256 1.00 88.25 97 ARG A O 1
ATOM 721 N N . ILE A 1 98 ? 6.060 11.015 -14.304 1.00 90.88 98 ILE A N 1
ATOM 722 C CA . ILE A 1 98 ? 5.248 12.147 -13.822 1.00 90.88 98 ILE A CA 1
ATOM 723 C C . ILE A 1 98 ? 3.996 11.631 -13.109 1.00 90.88 98 ILE A C 1
ATOM 725 O O . ILE A 1 98 ? 3.692 12.085 -12.006 1.00 90.88 98 ILE A O 1
ATOM 729 N N . VAL A 1 99 ? 3.300 10.657 -13.704 1.00 89.88 99 VAL A N 1
ATOM 730 C CA . VAL A 1 99 ? 2.123 10.024 -13.092 1.00 89.88 99 VAL A CA 1
ATOM 731 C C . VAL A 1 99 ? 2.493 9.358 -11.768 1.00 89.88 99 VAL A C 1
ATOM 733 O O . VAL A 1 99 ? 1.785 9.551 -10.785 1.00 89.88 99 VAL A O 1
ATOM 736 N N . ALA A 1 100 ? 3.619 8.648 -11.704 1.00 90.69 100 ALA A N 1
ATOM 737 C CA . ALA A 1 100 ? 4.114 8.026 -10.482 1.00 90.69 100 ALA A CA 1
ATOM 738 C C . ALA A 1 100 ? 4.362 9.060 -9.372 1.00 90.69 100 ALA A C 1
ATOM 740 O O . ALA A 1 100 ? 3.893 8.888 -8.250 1.00 90.69 100 ALA A O 1
ATOM 741 N N . VAL A 1 101 ? 5.033 10.174 -9.678 1.00 91.56 101 VAL A N 1
ATOM 742 C CA . VAL A 1 101 ? 5.273 11.247 -8.697 1.00 91.56 101 VAL A CA 1
ATOM 743 C C . VAL A 1 101 ? 3.961 11.898 -8.253 1.00 91.56 101 VAL A C 1
ATOM 745 O O . VAL A 1 101 ? 3.747 12.091 -7.057 1.00 91.56 101 VAL A O 1
ATOM 748 N N . ALA A 1 102 ? 3.059 12.202 -9.188 1.00 92.06 102 ALA A N 1
ATOM 749 C CA . ALA A 1 102 ? 1.753 12.772 -8.866 1.00 92.06 102 ALA A CA 1
ATOM 750 C C . ALA A 1 102 ? 0.932 11.833 -7.967 1.00 92.06 102 ALA A C 1
ATOM 752 O O . ALA A 1 102 ? 0.329 12.278 -6.991 1.00 92.06 102 ALA A O 1
ATOM 753 N N . ASN A 1 103 ? 0.966 10.532 -8.253 1.00 91.06 103 ASN A N 1
ATOM 754 C CA . ASN A 1 103 ? 0.311 9.497 -7.466 1.00 91.06 103 ASN A CA 1
ATOM 755 C C . ASN A 1 103 ? 0.904 9.406 -6.050 1.00 91.06 103 ASN A C 1
ATOM 757 O O . ASN A 1 103 ? 0.160 9.424 -5.071 1.00 91.06 103 ASN A O 1
ATOM 761 N N . ALA A 1 104 ? 2.234 9.408 -5.922 1.00 90.00 104 ALA A N 1
ATOM 762 C CA . ALA A 1 104 ? 2.920 9.401 -4.631 1.00 90.00 104 ALA A CA 1
ATOM 763 C C . ALA A 1 104 ? 2.517 10.601 -3.763 1.00 90.00 104 ALA A C 1
ATOM 765 O O . ALA A 1 104 ? 2.206 10.438 -2.582 1.00 90.00 104 ALA A O 1
ATOM 766 N N . LEU A 1 105 ? 2.483 11.799 -4.354 1.00 91.75 105 LEU A N 1
ATOM 767 C CA . LEU A 1 105 ? 2.091 13.026 -3.660 1.00 91.75 105 LEU A CA 1
ATOM 768 C C . LEU A 1 105 ? 0.623 12.995 -3.238 1.00 91.75 105 LEU A C 1
ATOM 770 O O . LEU A 1 105 ? 0.308 13.337 -2.100 1.00 91.75 105 LEU A O 1
ATOM 774 N N . LEU A 1 106 ? -0.267 12.560 -4.130 1.00 90.56 106 LEU A N 1
ATOM 775 C CA . LEU A 1 106 ? -1.702 12.517 -3.879 1.00 90.56 106 LEU A CA 1
ATOM 776 C C . LEU A 1 106 ? -2.051 11.521 -2.769 1.00 90.56 106 LEU A C 1
ATOM 778 O O . LEU A 1 106 ? -2.704 11.890 -1.794 1.00 90.56 106 LEU A O 1
ATOM 782 N N . PHE A 1 107 ? -1.569 10.283 -2.868 1.00 88.75 107 PHE A N 1
ATOM 783 C CA . PHE A 1 107 ? -1.829 9.259 -1.857 1.00 88.75 107 PHE A CA 1
ATOM 784 C C . PHE A 1 107 ? -1.083 9.526 -0.548 1.00 88.75 107 PHE A C 1
ATOM 786 O O . PHE A 1 107 ? -1.627 9.267 0.526 1.00 88.75 107 PHE A O 1
ATOM 793 N N . GLY A 1 108 ? 0.130 10.084 -0.616 1.00 86.69 108 GLY A N 1
ATOM 794 C CA . GLY A 1 108 ? 0.873 10.524 0.561 1.00 86.69 108 GLY A CA 1
ATOM 795 C C . GLY A 1 108 ? 0.133 11.631 1.311 1.00 86.69 108 GLY A C 1
ATOM 796 O O . GLY A 1 108 ? -0.047 11.531 2.523 1.00 86.69 108 GLY A O 1
ATOM 797 N N . TYR A 1 109 ? -0.369 12.639 0.593 1.00 89.06 109 TYR A N 1
ATOM 798 C CA . TYR A 1 109 ? -1.171 13.714 1.172 1.00 89.06 109 TYR A CA 1
ATOM 799 C C . TYR A 1 109 ? -2.485 13.194 1.760 1.00 89.06 109 TYR A C 1
ATOM 801 O O . TYR A 1 109 ? -2.770 13.475 2.920 1.00 89.06 109 TYR A O 1
ATOM 809 N N . MET A 1 110 ? -3.252 12.391 1.012 1.00 86.31 110 MET A N 1
ATOM 810 C CA . MET A 1 110 ? -4.506 11.803 1.504 1.00 86.31 110 MET A CA 1
ATOM 811 C C . MET A 1 110 ? -4.285 10.949 2.751 1.00 86.31 110 MET A C 1
ATOM 813 O O . MET A 1 110 ? -5.022 11.071 3.727 1.00 86.31 110 MET A O 1
ATOM 817 N N . GLY A 1 111 ? -3.260 10.093 2.737 1.00 84.81 111 GLY A N 1
ATOM 818 C CA . GLY A 1 111 ? -2.932 9.247 3.876 1.00 84.81 111 GLY A CA 1
ATOM 819 C C . GLY A 1 111 ? -2.517 10.061 5.099 1.00 84.81 111 GLY A C 1
ATOM 820 O O . GLY A 1 111 ? -2.967 9.786 6.209 1.00 84.81 111 GLY A O 1
ATOM 821 N N . PHE A 1 112 ? -1.711 11.102 4.898 1.00 86.94 112 PHE A N 1
ATOM 822 C CA . PHE A 1 112 ? -1.266 11.993 5.963 1.00 86.94 112 PHE A CA 1
ATOM 823 C C . PHE A 1 112 ? -2.391 12.848 6.549 1.00 86.94 112 PHE A C 1
ATOM 825 O O . PHE A 1 112 ? -2.488 12.981 7.769 1.00 86.94 112 PHE A O 1
ATOM 832 N N . ASP A 1 113 ? -3.256 13.395 5.699 1.00 85.31 113 ASP A N 1
ATOM 833 C CA . ASP A 1 113 ? -4.441 14.140 6.119 1.00 85.31 113 ASP A CA 1
ATOM 834 C C . ASP A 1 113 ? -5.380 13.241 6.931 1.00 85.31 113 ASP A C 1
ATOM 836 O O . ASP A 1 113 ? -5.768 13.588 8.045 1.00 85.31 113 ASP A O 1
ATOM 840 N N . MET A 1 114 ? -5.628 12.015 6.456 1.00 82.12 114 MET A N 1
ATOM 841 C CA . MET A 1 114 ? -6.385 11.014 7.206 1.00 82.12 114 MET A CA 1
ATOM 842 C C . MET A 1 114 ? -5.757 10.710 8.565 1.00 82.12 114 MET A C 1
ATOM 844 O O . MET A 1 114 ? -6.477 10.715 9.555 1.00 82.12 114 MET A O 1
ATOM 848 N N . VAL A 1 115 ? -4.438 10.494 8.648 1.00 83.88 115 VAL A N 1
ATOM 849 C CA . VAL A 1 115 ? -3.734 10.244 9.923 1.00 83.88 115 VAL A CA 1
ATOM 850 C C . VAL A 1 115 ? -3.871 11.421 10.891 1.00 83.88 115 VAL A C 1
ATOM 852 O O . VAL A 1 115 ? -3.984 11.210 12.097 1.00 83.88 115 VAL A O 1
ATOM 855 N N . ARG A 1 116 ? -3.916 12.653 10.379 1.00 81.56 116 ARG A N 1
ATOM 856 C CA . ARG A 1 116 ? -4.151 13.869 11.172 1.00 81.56 116 ARG A CA 1
ATOM 857 C C . ARG A 1 116 ? -5.612 14.069 11.591 1.00 81.56 116 ARG A C 1
ATOM 859 O O . ARG A 1 116 ? -5.896 15.039 12.285 1.00 81.56 116 ARG A O 1
ATOM 866 N N . GLY A 1 117 ? -6.523 13.178 11.196 1.00 70.62 117 GLY A N 1
ATOM 867 C CA . GLY A 1 117 ? -7.958 13.304 11.467 1.00 70.62 117 GLY A CA 1
ATOM 868 C C . GLY A 1 117 ? -8.694 14.232 10.492 1.00 70.62 117 GLY A C 1
ATOM 869 O O . GLY A 1 117 ? -9.807 14.653 10.792 1.00 70.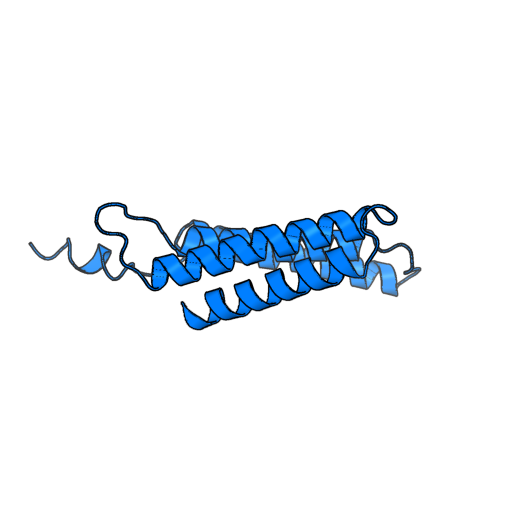62 117 GLY A O 1
ATOM 870 N N . GLY A 1 118 ? -8.080 14.544 9.342 1.00 58.75 118 GLY A N 1
ATOM 871 C CA . GLY A 1 118 ? -8.518 15.472 8.292 1.00 58.75 118 GLY A CA 1
ATOM 872 C C . GLY A 1 118 ? -10.013 15.795 8.272 1.00 58.75 118 GLY A C 1
ATOM 873 O O . GLY A 1 118 ? -10.836 14.978 7.853 1.00 58.75 118 GLY A O 1
ATOM 874 N N . GLY A 1 119 ? -10.354 16.997 8.753 1.00 54.16 119 GLY A N 1
ATOM 875 C CA . GLY A 1 119 ? -11.652 17.674 8.619 1.00 54.16 119 GLY A CA 1
ATOM 876 C C . GLY A 1 119 ? -12.896 16.971 9.174 1.00 54.16 119 GLY A C 1
ATOM 877 O O . GLY A 1 119 ? -13.981 17.551 9.127 1.00 54.16 119 GLY A O 1
ATOM 878 N N . ARG A 1 120 ? -12.796 15.745 9.691 1.00 56.59 120 ARG A N 1
ATOM 879 C CA . ARG A 1 120 ? -13.935 15.041 10.276 1.00 56.59 120 ARG A CA 1
ATOM 880 C C . ARG A 1 120 ? -14.014 15.411 11.742 1.00 56.59 120 ARG A C 1
ATOM 882 O O . ARG A 1 120 ? -13.162 15.025 12.531 1.00 56.59 120 ARG A O 1
ATOM 889 N N . ALA A 1 121 ? -15.071 16.145 12.081 1.00 45.12 121 ALA A N 1
ATOM 890 C CA . ALA A 1 121 ? -15.604 16.139 13.427 1.00 45.12 121 ALA A CA 1
ATOM 891 C C . ALA A 1 121 ? -15.765 14.672 13.836 1.00 45.12 121 ALA A C 1
ATOM 893 O O . ALA A 1 121 ? -16.633 13.965 13.314 1.00 45.12 121 ALA A O 1
ATOM 894 N N . ASP A 1 122 ? -14.890 14.197 14.719 1.00 50.34 122 ASP A N 1
ATOM 895 C CA . ASP A 1 122 ? -15.241 13.074 15.565 1.00 50.34 122 ASP A CA 1
ATOM 896 C C . ASP A 1 122 ? -16.622 13.415 16.146 1.00 50.34 122 ASP A C 1
ATOM 898 O O . ASP A 1 122 ? -16.760 14.461 16.780 1.00 50.34 122 ASP A O 1
ATOM 902 N N . PRO A 1 123 ? -17.668 12.592 15.969 1.00 47.50 123 PRO A N 1
ATOM 903 C CA . PRO A 1 123 ? -18.950 12.847 16.634 1.00 47.50 123 PRO A CA 1
ATOM 904 C C . PRO A 1 123 ? -18.810 12.902 18.171 1.00 47.50 123 PRO A C 1
ATOM 906 O O . PRO A 1 123 ? -19.716 13.348 18.869 1.00 47.50 123 PRO A O 1
ATOM 909 N N . TRP A 1 124 ? -17.650 12.490 18.687 1.00 48.62 124 TRP A N 1
ATOM 910 C CA . TRP A 1 124 ? -17.242 12.551 20.083 1.00 48.62 124 TRP A CA 1
ATOM 911 C C . TRP A 1 124 ? -16.708 13.918 20.531 1.00 48.62 124 TRP A C 1
ATOM 913 O O . TRP A 1 124 ? -16.774 14.208 21.719 1.00 48.62 124 TRP A O 1
ATOM 923 N N . THR A 1 125 ? -16.214 14.780 19.633 1.00 44.84 125 THR A N 1
ATOM 924 C CA . THR A 1 125 ? -15.750 16.130 20.016 1.00 44.84 125 THR A CA 1
ATOM 925 C C . THR A 1 125 ? -16.885 17.150 20.093 1.00 44.84 125 THR A C 1
ATOM 927 O O . THR A 1 125 ? -16.729 18.179 20.740 1.00 44.84 125 THR A O 1
ATOM 930 N N . SER A 1 126 ? -18.053 16.860 19.507 1.00 45.12 126 SER A N 1
ATOM 931 C CA . SER A 1 126 ? -19.251 17.709 19.612 1.00 45.12 126 SER A CA 1
ATOM 932 C C . SER A 1 126 ? -20.139 17.429 20.833 1.00 45.12 126 SER A C 1
ATOM 934 O O . SER A 1 126 ? -21.144 18.113 20.993 1.00 45.12 126 SER A O 1
ATOM 936 N N . GLN A 1 127 ? -19.819 16.432 21.671 1.00 44.81 127 GLN A N 1
ATOM 937 C CA . GLN A 1 127 ? -20.592 16.133 22.892 1.00 44.81 127 GLN A CA 1
ATOM 938 C C . GLN A 1 127 ? -19.950 16.647 24.188 1.00 44.81 127 GLN A C 1
ATOM 940 O O . GLN A 1 127 ? -20.665 16.841 25.162 1.00 44.81 127 GLN A O 1
ATOM 945 N N . GLU A 1 128 ? -18.643 16.928 24.212 1.00 44.16 128 GLU A N 1
ATOM 946 C CA . GLU A 1 128 ? -17.963 17.445 25.416 1.00 44.16 128 GLU A CA 1
ATOM 947 C C . GLU A 1 128 ? -18.109 18.975 25.596 1.00 44.16 128 GLU A C 1
ATOM 949 O O . GLU A 1 128 ? -17.641 19.515 26.591 1.00 44.16 128 GLU A O 1
ATOM 954 N N . SER A 1 129 ? -18.761 19.703 24.676 1.00 44.25 129 SER A N 1
ATOM 955 C CA . SER A 1 129 ? -18.921 21.168 24.775 1.00 44.25 129 SER A CA 1
ATOM 956 C C . SER A 1 129 ? -20.295 21.633 25.279 1.00 44.25 129 SER A C 1
ATOM 958 O O . SER A 1 129 ? -20.633 22.805 25.106 1.00 44.25 129 SER A O 1
ATOM 960 N N . SER A 1 130 ? -21.115 20.734 25.826 1.00 48.62 130 SER A N 1
ATOM 961 C CA . SER A 1 130 ? -22.475 21.047 26.294 1.00 48.62 130 SER A CA 1
ATOM 962 C C . SER A 1 130 ? -22.763 20.655 27.747 1.00 48.62 130 SER A C 1
ATOM 964 O O . SER A 1 130 ? -23.934 20.603 28.119 1.00 48.62 130 SER A O 1
ATOM 966 N N . GLU A 1 131 ? -21.732 20.410 28.558 1.00 44.16 131 GLU A N 1
ATOM 967 C CA . GLU A 1 131 ? -21.860 20.259 30.018 1.00 44.16 131 GLU A CA 1
ATOM 968 C C . GLU A 1 131 ? -21.198 21.419 30.767 1.00 44.16 131 GLU A C 1
ATOM 970 O O . GLU A 1 131 ? -20.078 21.823 30.374 1.00 44.16 131 GLU A O 1
#

Foldseek 3Di:
DLVVLLVLLVVLVVVLVCCVVPPPCVVPVLSVLSSVLSNQLSVLSNQLSVCVVDVPPPDPDQSLLSNLVSLLSNQLSVLVCQLPPPPDDDPRSVVSNVVSVVSNVVSNVSSVCSNVVNPDDPPVVVPVPPD

InterPro domains:
  IPR058307 Protein of unknown function DUF7994 [PF25957] (2-121)

Organism: NCBI:txid175632

Sequence (131 aa):
MRKFNTVSGIALLGFFVSFSVFGDPFAEPLLAVLVLAFGLAGALFLLGGLIDGFSLAGYRVHWYVFSGSATAIVGLSLSVSLFLEPSLDGAGAVFIRIVAVANALLFGYMGFDMVRGGGRADPWTSQESSE

Radius of gyration: 17.7 Å; chains: 1; bounding box: 36×39×54 Å

pLDDT: mean 81.68, std 14.41, range [44.16, 96.62]